Protein AF-A0A497UKN0-F1 (afdb_monomer_lite)

Structure (mmCIF, N/CA/C/O backbone):
data_AF-A0A497UKN0-F1
#
_entry.id   AF-A0A497UKN0-F1
#
loop_
_atom_site.group_PDB
_atom_site.id
_atom_site.type_symbol
_atom_site.label_atom_id
_atom_site.label_alt_id
_atom_site.label_comp_id
_atom_site.label_asym_id
_atom_site.label_entity_id
_atom_site.label_seq_id
_atom_site.pdbx_PDB_ins_code
_atom_site.Cartn_x
_atom_site.Cartn_y
_atom_site.Cartn_z
_atom_site.occupancy
_atom_site.B_iso_or_equiv
_atom_site.auth_seq_id
_atom_site.auth_comp_id
_atom_site.auth_asym_id
_atom_site.auth_atom_id
_atom_site.pdbx_PDB_model_num
ATOM 1 N N . MET A 1 1 ? -15.379 7.745 6.331 1.00 60.78 1 MET A N 1
ATOM 2 C CA . MET A 1 1 ? -13.934 7.688 6.648 1.00 60.78 1 MET A CA 1
ATOM 3 C C . MET A 1 1 ? -13.154 8.239 5.462 1.00 60.78 1 MET A C 1
ATOM 5 O O . MET A 1 1 ? -13.615 8.050 4.341 1.00 60.78 1 MET A O 1
ATOM 9 N N . ASN A 1 2 ? -12.064 8.986 5.671 1.00 81.62 2 ASN A N 1
ATOM 10 C CA . ASN A 1 2 ? -11.471 9.800 4.606 1.00 81.62 2 ASN A CA 1
ATOM 11 C C . ASN A 1 2 ? -10.388 9.037 3.817 1.00 81.62 2 ASN A C 1
ATOM 13 O O . ASN A 1 2 ? -9.240 8.953 4.238 1.00 81.62 2 ASN A O 1
ATOM 17 N N . LYS A 1 3 ? -10.741 8.515 2.634 1.00 83.06 3 LYS A N 1
ATOM 18 C CA . LYS A 1 3 ? -9.818 7.891 1.659 1.00 83.06 3 LYS A CA 1
ATOM 19 C C . LYS A 1 3 ? -8.525 8.694 1.450 1.00 83.06 3 LYS A C 1
ATOM 21 O O . LYS A 1 3 ? -7.458 8.110 1.279 1.00 83.06 3 LYS A O 1
ATOM 26 N N . GLN A 1 4 ? -8.621 10.022 1.453 1.00 83.62 4 GLN A N 1
ATOM 27 C CA . GLN A 1 4 ? -7.486 10.912 1.220 1.00 83.62 4 GLN A CA 1
ATOM 28 C C . GLN A 1 4 ? -6.443 10.833 2.345 1.00 83.62 4 GLN A C 1
ATOM 30 O O . GLN A 1 4 ? -5.248 10.893 2.076 1.00 83.62 4 GLN A O 1
ATOM 35 N N . GLU A 1 5 ? -6.883 10.622 3.585 1.00 85.88 5 GLU A N 1
ATOM 36 C CA . GLU A 1 5 ? -6.009 10.478 4.752 1.00 85.88 5 GLU A CA 1
ATOM 37 C C . GLU A 1 5 ? -5.166 9.199 4.672 1.00 85.88 5 GLU A C 1
ATOM 39 O O . GLU A 1 5 ? -3.950 9.237 4.862 1.00 85.88 5 GLU A O 1
ATOM 44 N N . ILE A 1 6 ? -5.792 8.075 4.303 1.00 85.88 6 ILE A N 1
ATOM 45 C CA . ILE A 1 6 ? -5.105 6.785 4.141 1.00 85.88 6 ILE A CA 1
ATOM 46 C C . ILE A 1 6 ? -4.059 6.871 3.026 1.00 85.88 6 ILE A C 1
ATOM 48 O O . ILE A 1 6 ? -2.923 6.431 3.203 1.00 85.88 6 ILE A O 1
ATOM 52 N N . LEU A 1 7 ? -4.428 7.468 1.889 1.00 85.62 7 LEU A N 1
ATOM 53 C CA . LEU A 1 7 ? -3.515 7.658 0.763 1.00 85.62 7 LEU A CA 1
ATOM 54 C C . LEU A 1 7 ? -2.307 8.516 1.155 1.00 85.62 7 LEU A C 1
ATOM 56 O O . LEU A 1 7 ? -1.176 8.129 0.865 1.00 85.62 7 LEU A O 1
ATOM 60 N N . GLN A 1 8 ? -2.532 9.620 1.873 1.00 85.31 8 GLN A N 1
ATOM 61 C CA . GLN A 1 8 ? -1.454 10.491 2.342 1.00 85.31 8 GLN A CA 1
ATOM 62 C C . GLN A 1 8 ? -0.530 9.774 3.337 1.00 85.31 8 GLN A C 1
ATOM 64 O O . GLN A 1 8 ? 0.691 9.913 3.261 1.00 85.31 8 GLN A O 1
ATOM 69 N N . LYS A 1 9 ? -1.091 8.969 4.250 1.00 86.38 9 LYS A N 1
ATOM 70 C CA . LYS A 1 9 ? -0.317 8.190 5.229 1.00 86.38 9 LYS A CA 1
ATOM 71 C C . LYS A 1 9 ? 0.576 7.153 4.550 1.00 86.38 9 LYS A C 1
ATOM 73 O O . LYS A 1 9 ? 1.764 7.070 4.864 1.00 86.38 9 LYS A O 1
ATOM 78 N N . VAL A 1 10 ? 0.019 6.395 3.603 1.00 85.25 10 VAL A N 1
ATOM 79 C CA . VAL A 1 10 ? 0.779 5.410 2.821 1.00 85.25 10 VAL A CA 1
ATOM 80 C C . VAL A 1 10 ? 1.878 6.096 2.020 1.00 85.25 10 VAL A C 1
ATOM 82 O O . VAL A 1 10 ? 3.016 5.635 2.036 1.00 85.25 10 VAL A O 1
ATOM 85 N N . GLN A 1 11 ? 1.575 7.219 1.373 1.00 80.69 11 GLN A N 1
ATOM 86 C CA . GLN A 1 11 ? 2.570 7.971 0.621 1.00 80.69 11 GLN A CA 1
ATOM 87 C C . GLN A 1 11 ? 3.738 8.422 1.508 1.00 80.69 11 GLN A C 1
ATOM 89 O O . GLN A 1 11 ? 4.884 8.111 1.200 1.00 80.69 11 GLN A O 1
ATOM 94 N N . ASN A 1 12 ? 3.455 9.090 2.630 1.00 84.00 12 ASN A N 1
ATOM 95 C CA . ASN A 1 12 ? 4.493 9.577 3.540 1.00 84.00 12 ASN A CA 1
ATOM 96 C C . ASN A 1 12 ? 5.399 8.434 4.024 1.00 84.00 12 ASN A C 1
ATOM 98 O O . ASN A 1 12 ? 6.612 8.600 4.136 1.00 84.00 12 ASN A O 1
ATOM 102 N N . PHE A 1 13 ? 4.825 7.257 4.290 1.00 84.19 13 PHE A N 1
ATOM 103 C CA . PHE A 1 13 ? 5.595 6.068 4.644 1.00 84.19 13 PHE A CA 1
ATOM 104 C C . PHE A 1 13 ? 6.523 5.608 3.508 1.00 84.19 13 PHE A C 1
ATOM 106 O O . PHE A 1 13 ? 7.712 5.379 3.747 1.00 84.19 13 PHE A O 1
ATOM 113 N N . LEU A 1 14 ? 5.999 5.496 2.283 1.00 78.56 14 LEU A N 1
ATOM 114 C CA . LEU A 1 14 ? 6.765 5.059 1.111 1.00 78.56 14 LEU A CA 1
ATOM 115 C C . LEU A 1 14 ? 7.847 6.066 0.696 1.00 78.56 14 LEU A C 1
ATOM 117 O O . LEU A 1 14 ? 8.887 5.645 0.202 1.00 78.56 14 LEU A O 1
ATOM 121 N N . ASP A 1 15 ? 7.627 7.363 0.914 1.00 76.25 15 ASP A N 1
ATOM 122 C CA . ASP A 1 15 ? 8.609 8.415 0.631 1.00 76.25 15 ASP A CA 1
ATOM 123 C C . ASP A 1 15 ? 9.731 8.435 1.698 1.00 76.25 15 ASP A C 1
ATOM 125 O O . ASP A 1 15 ? 10.900 8.673 1.380 1.00 76.25 15 ASP A O 1
ATOM 129 N N . ASN A 1 16 ? 9.401 8.130 2.964 1.00 75.12 16 ASN A N 1
ATOM 130 C CA . ASN A 1 16 ? 10.352 8.092 4.085 1.00 75.12 16 ASN A CA 1
ATOM 131 C C . ASN A 1 16 ? 11.227 6.835 4.101 1.00 75.12 16 ASN A C 1
ATOM 133 O O . ASN A 1 16 ? 12.443 6.910 4.321 1.00 75.12 16 ASN A O 1
ATOM 137 N N . LYS A 1 17 ? 10.636 5.658 3.870 1.00 69.38 17 LYS A N 1
ATOM 138 C CA . LYS A 1 17 ? 11.422 4.458 3.594 1.00 69.38 17 LYS A CA 1
ATOM 139 C C . LYS A 1 17 ? 12.043 4.709 2.226 1.00 69.38 17 LYS A C 1
ATOM 141 O O . LYS A 1 17 ? 11.346 4.628 1.232 1.00 69.38 17 LYS A O 1
ATOM 146 N N . LYS A 1 18 ? 13.345 5.017 2.161 1.00 54.78 18 LYS A N 1
ATOM 147 C CA . LYS A 1 18 ? 14.143 5.151 0.920 1.00 54.78 18 LYS A CA 1
ATOM 148 C C . LYS A 1 18 ? 14.189 3.835 0.115 1.00 54.78 18 LYS A C 1
ATOM 150 O O . LYS A 1 18 ? 15.261 3.316 -0.198 1.00 54.78 18 LYS A O 1
ATOM 155 N N . ILE A 1 19 ? 13.036 3.250 -0.194 1.00 58.59 19 ILE A N 1
ATOM 156 C CA . ILE A 1 19 ? 12.857 2.085 -1.038 1.00 58.59 19 ILE A CA 1
ATOM 157 C C . ILE A 1 19 ? 13.248 2.585 -2.420 1.00 58.59 19 ILE A C 1
ATOM 159 O O . ILE A 1 19 ? 12.504 3.324 -3.059 1.00 58.59 19 ILE A O 1
ATOM 163 N N . LYS A 1 20 ? 14.462 2.219 -2.851 1.00 47.97 20 LYS A N 1
ATOM 164 C CA . LYS A 1 20 ? 15.145 2.684 -4.076 1.00 47.97 20 LYS A CA 1
ATOM 165 C C . LYS A 1 20 ? 14.291 2.666 -5.354 1.00 47.97 20 LYS A C 1
ATOM 167 O O . LYS A 1 20 ? 14.684 3.271 -6.347 1.00 47.97 20 LYS A O 1
ATOM 172 N N . TYR A 1 21 ? 13.157 1.980 -5.332 1.00 51.34 21 TYR A N 1
ATOM 173 C CA . TYR A 1 21 ? 12.308 1.680 -6.473 1.00 51.34 21 TYR A CA 1
ATOM 174 C C . TYR A 1 21 ? 11.067 2.585 -6.587 1.00 51.34 21 TYR A C 1
ATOM 176 O O . TYR A 1 21 ? 10.394 2.545 -7.606 1.00 51.34 21 TYR A O 1
ATOM 184 N N . ILE A 1 22 ? 10.756 3.427 -5.593 1.00 53.31 22 ILE A N 1
ATOM 185 C CA . ILE A 1 22 ? 9.502 4.202 -5.571 1.00 53.31 22 ILE A CA 1
ATOM 186 C C . ILE A 1 22 ? 9.801 5.667 -5.899 1.00 53.31 22 ILE A C 1
ATOM 188 O O . ILE A 1 22 ? 10.025 6.482 -5.012 1.00 53.31 22 ILE A O 1
ATOM 192 N N . LYS A 1 23 ? 9.872 6.016 -7.190 1.00 48.81 23 LYS A N 1
ATOM 193 C CA . LYS A 1 23 ? 10.210 7.393 -7.607 1.00 48.81 23 LYS A CA 1
ATOM 194 C C . LYS A 1 23 ? 9.019 8.338 -7.796 1.00 48.81 23 LYS A C 1
ATOM 196 O O . LYS A 1 23 ? 9.268 9.535 -7.880 1.00 48.81 23 LYS A O 1
ATOM 201 N N . LYS A 1 24 ? 7.768 7.858 -7.864 1.00 50.66 24 LYS A N 1
ATOM 202 C CA . LYS A 1 24 ? 6.548 8.686 -8.033 1.00 50.66 24 LYS A CA 1
ATOM 203 C C . LYS A 1 24 ? 5.287 7.925 -7.584 1.00 50.66 24 LYS A C 1
ATOM 205 O O . LYS A 1 24 ? 4.570 7.404 -8.425 1.00 50.66 24 LYS A O 1
ATOM 210 N N . SER A 1 25 ? 5.041 7.796 -6.280 1.00 54.25 25 SER A N 1
ATOM 211 C CA . SER A 1 25 ? 3.978 6.924 -5.739 1.00 54.25 25 SER A CA 1
ATOM 212 C C . SER A 1 25 ? 2.552 7.478 -5.904 1.00 54.25 25 SER A C 1
ATOM 214 O O . SER A 1 25 ? 1.655 6.710 -6.237 1.00 54.25 25 SER A O 1
ATOM 216 N N . LEU A 1 26 ? 2.337 8.789 -5.727 1.00 49.41 26 LEU A N 1
ATOM 217 C CA . LEU A 1 26 ? 1.002 9.413 -5.625 1.00 49.41 26 LEU A CA 1
ATOM 218 C C . LEU A 1 26 ? 0.044 9.134 -6.787 1.00 49.41 26 LEU A C 1
ATOM 220 O O . LEU A 1 26 ? -1.086 8.711 -6.548 1.00 49.41 26 LEU A O 1
ATOM 224 N N . ASP A 1 27 ? 0.491 9.345 -8.027 1.00 52.66 27 ASP A N 1
ATOM 225 C CA . ASP A 1 27 ? -0.365 9.222 -9.219 1.00 52.66 27 ASP A CA 1
ATOM 226 C C . ASP A 1 27 ? -0.816 7.771 -9.484 1.00 52.66 27 ASP A C 1
ATOM 228 O O . ASP A 1 27 ? -1.688 7.529 -10.318 1.00 52.66 27 ASP A O 1
ATOM 232 N N . TYR A 1 28 ? -0.242 6.800 -8.764 1.00 58.81 28 TYR A N 1
ATOM 233 C CA . TYR A 1 28 ? -0.412 5.368 -9.013 1.00 58.81 28 TYR A CA 1
ATOM 234 C C . TYR A 1 28 ? -0.891 4.592 -7.781 1.00 58.81 28 TYR A C 1
ATOM 236 O O . TYR A 1 28 ? -0.938 3.360 -7.814 1.00 58.81 28 TYR A O 1
ATOM 244 N N . LEU A 1 29 ? -1.278 5.284 -6.700 1.00 67.56 29 LEU A N 1
ATOM 245 C CA . LEU A 1 29 ? -1.942 4.643 -5.567 1.00 67.56 29 LEU A CA 1
ATOM 246 C C . LEU A 1 29 ? -3.405 4.362 -5.921 1.00 67.56 29 LEU A C 1
ATOM 248 O O . LEU A 1 29 ? -4.241 5.265 -5.979 1.00 67.56 29 LEU A O 1
ATOM 252 N N . ALA A 1 30 ? -3.742 3.087 -6.101 1.00 73.56 30 ALA A N 1
ATOM 253 C CA . ALA A 1 30 ? -5.134 2.670 -6.206 1.00 73.56 30 ALA A CA 1
ATOM 254 C C . ALA A 1 30 ? -5.642 2.208 -4.837 1.00 73.56 30 ALA A C 1
ATOM 256 O O . ALA A 1 30 ? -5.154 1.234 -4.264 1.00 73.56 30 ALA A O 1
ATOM 257 N N . PHE A 1 31 ? -6.648 2.909 -4.319 1.00 73.62 31 PHE A N 1
ATOM 258 C CA . PHE A 1 31 ? -7.342 2.521 -3.097 1.00 73.62 31 PHE A CA 1
ATOM 259 C C . PHE A 1 31 ? -8.422 1.487 -3.414 1.00 73.62 31 PHE A C 1
ATOM 261 O O . PHE A 1 31 ? -9.322 1.750 -4.218 1.00 73.62 31 PHE A O 1
ATOM 268 N N . LYS A 1 32 ? -8.360 0.332 -2.755 1.00 71.38 32 LYS A N 1
ATOM 269 C CA . LYS A 1 32 ? -9.411 -0.680 -2.769 1.00 71.38 32 LYS A CA 1
ATOM 270 C C . LYS A 1 32 ? -9.945 -0.858 -1.357 1.00 71.38 32 LYS A C 1
ATOM 272 O O . LYS A 1 32 ? -9.254 -1.315 -0.454 1.00 71.38 32 LYS A O 1
ATOM 277 N N . GLU A 1 33 ? -11.211 -0.501 -1.202 1.00 57.19 33 GLU A N 1
ATOM 278 C CA . GLU A 1 33 ? -11.927 -0.526 0.074 1.00 57.19 33 GLU A CA 1
ATOM 279 C C . GLU A 1 33 ? -12.302 -1.954 0.504 1.00 57.19 33 GLU A C 1
ATOM 281 O O . GLU A 1 33 ? -12.547 -2.206 1.678 1.00 57.19 33 GLU A O 1
ATOM 286 N N . LYS A 1 34 ? -12.337 -2.890 -0.456 1.00 56.38 34 LYS A N 1
ATOM 287 C CA . LYS A 1 34 ? -12.607 -4.317 -0.256 1.00 56.38 34 LYS A CA 1
ATOM 288 C C . LYS A 1 34 ? -11.762 -5.129 -1.232 1.00 56.38 34 LYS A C 1
ATOM 290 O O . LYS A 1 34 ? -11.898 -4.983 -2.447 1.00 56.38 34 LYS A O 1
ATOM 295 N N . GLY A 1 35 ? -10.902 -5.993 -0.714 1.00 52.94 35 GLY A N 1
ATOM 296 C CA . GLY A 1 35 ? -10.184 -6.980 -1.508 1.00 52.94 35 GLY A CA 1
ATOM 297 C C . GLY A 1 35 ? -9.804 -8.174 -0.647 1.00 52.94 35 GLY A C 1
ATOM 298 O O . GLY A 1 35 ? -9.624 -8.042 0.559 1.00 52.94 35 GLY A O 1
ATOM 299 N N . LEU A 1 36 ? -9.720 -9.344 -1.272 1.00 53.69 36 LEU A N 1
ATOM 300 C CA . LEU A 1 36 ? -9.087 -10.506 -0.666 1.00 53.69 36 LEU A CA 1
ATOM 301 C C . LEU A 1 36 ? -7.581 -10.266 -0.675 1.00 53.69 36 LEU A C 1
ATOM 303 O O . LEU A 1 36 ? -6.981 -10.160 -1.749 1.00 53.69 36 LEU A O 1
ATOM 307 N N . VAL A 1 37 ? -6.977 -10.174 0.507 1.00 58.06 37 VAL A N 1
ATOM 308 C CA . VAL A 1 37 ? -5.533 -10.360 0.622 1.00 58.06 37 VAL A CA 1
ATOM 309 C C . VAL A 1 37 ? -5.239 -11.810 0.214 1.00 58.06 37 VAL A C 1
ATOM 311 O O . VAL A 1 37 ? -6.055 -12.710 0.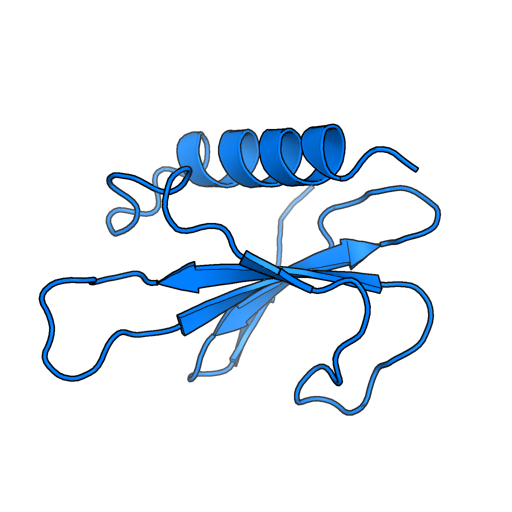423 1.00 58.06 37 VAL A O 1
ATOM 314 N N . ARG A 1 38 ? -4.107 -12.044 -0.460 1.00 53.94 38 ARG A N 1
ATOM 315 C CA . ARG A 1 38 ? -3.739 -13.350 -1.049 1.00 53.94 38 ARG A CA 1
ATOM 316 C C . ARG A 1 38 ? -3.656 -14.486 -0.008 1.00 53.94 38 ARG A C 1
ATOM 318 O O . ARG A 1 38 ? -3.644 -15.647 -0.397 1.00 53.94 38 ARG A O 1
ATOM 325 N N . ASP A 1 39 ? -3.615 -14.147 1.280 1.00 53.16 39 ASP A N 1
ATOM 326 C CA . ASP A 1 39 ? -3.625 -15.049 2.437 1.00 53.16 39 ASP A CA 1
ATOM 327 C C . ASP A 1 39 ? -5.042 -15.464 2.906 1.00 53.16 39 ASP A C 1
ATOM 329 O O . ASP A 1 39 ? -5.166 -16.318 3.779 1.00 53.16 39 ASP A O 1
ATOM 333 N N . GLY A 1 40 ? -6.112 -14.899 2.328 1.00 55.47 40 GLY A N 1
ATOM 334 C CA . GLY A 1 40 ? -7.508 -15.174 2.694 1.00 55.47 40 GLY A CA 1
ATOM 335 C C . GLY A 1 40 ? -8.106 -14.225 3.743 1.00 55.47 40 GLY A C 1
ATOM 336 O O . GLY A 1 40 ? -9.308 -14.308 4.024 1.00 55.47 40 GLY A O 1
ATOM 337 N N . THR A 1 41 ? -7.326 -13.287 4.287 1.00 57.00 41 THR A N 1
ATOM 338 C CA . THR A 1 41 ? -7.787 -12.341 5.312 1.00 57.00 41 THR A CA 1
ATOM 339 C C . THR A 1 41 ? -8.601 -11.210 4.665 1.00 57.00 41 THR A C 1
ATOM 341 O O . THR A 1 41 ? -8.158 -10.567 3.713 1.00 57.00 41 THR A O 1
ATOM 344 N N . THR A 1 42 ? -9.841 -10.989 5.128 1.00 54.41 42 THR A N 1
ATOM 345 C CA . THR A 1 42 ? -10.809 -10.068 4.475 1.00 54.41 42 THR A CA 1
ATOM 346 C C . THR A 1 42 ? -11.558 -9.114 5.401 1.00 54.41 42 THR A C 1
ATOM 348 O O . THR A 1 42 ? -12.263 -8.232 4.909 1.00 54.41 42 THR A O 1
ATOM 351 N N . LYS A 1 43 ? -11.457 -9.254 6.725 1.00 57.12 43 LYS A N 1
ATOM 352 C CA . LYS A 1 43 ? -12.200 -8.396 7.657 1.00 57.12 43 LYS A CA 1
ATOM 353 C C . LYS A 1 43 ? -11.285 -7.337 8.261 1.00 57.12 43 LYS A C 1
ATOM 355 O O . LYS A 1 43 ? -10.290 -7.680 8.881 1.00 57.12 43 LYS A O 1
ATOM 360 N N . GLY A 1 44 ? -11.672 -6.073 8.088 1.00 67.81 44 GLY A N 1
ATOM 361 C CA . GLY A 1 44 ? -11.093 -4.942 8.812 1.00 67.81 44 GLY A CA 1
ATOM 362 C C . GLY A 1 4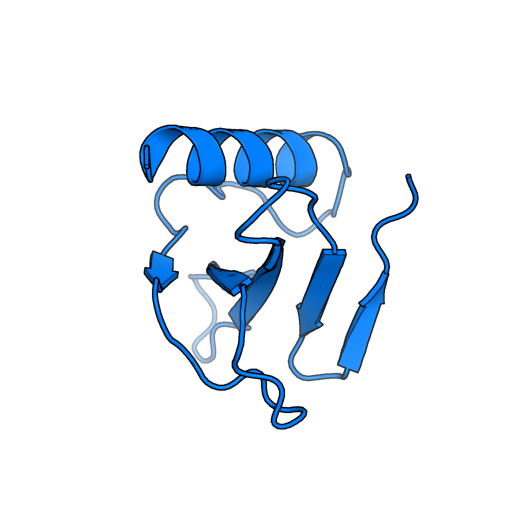4 ? -9.888 -4.264 8.155 1.00 67.81 44 GLY A C 1
ATOM 363 O O . GLY A 1 44 ? -9.039 -3.754 8.874 1.00 67.81 44 GLY A O 1
ATOM 364 N N . MET A 1 45 ? -9.761 -4.268 6.821 1.00 77.12 45 MET A N 1
ATOM 365 C CA . MET A 1 45 ? -8.574 -3.712 6.152 1.00 77.12 45 MET A CA 1
ATOM 366 C C . MET A 1 45 ? -8.904 -2.863 4.921 1.00 77.12 45 MET A C 1
ATOM 368 O O . MET A 1 45 ? -9.811 -3.175 4.148 1.00 77.12 45 MET A O 1
ATOM 372 N N . HIS A 1 46 ? -8.101 -1.825 4.707 1.00 83.62 46 HIS A N 1
ATOM 373 C CA . HIS A 1 46 ? -8.002 -1.062 3.472 1.00 83.62 46 HIS A CA 1
ATOM 374 C C . HIS A 1 46 ? -6.738 -1.449 2.710 1.00 83.62 46 HIS A C 1
ATOM 376 O O . HIS A 1 46 ? -5.673 -1.640 3.295 1.00 83.62 46 HIS A O 1
ATOM 382 N N . LEU A 1 47 ? -6.851 -1.540 1.387 1.00 84.62 47 LEU A N 1
ATOM 383 C CA . LEU A 1 47 ? -5.753 -1.946 0.522 1.00 84.62 47 LEU A CA 1
ATOM 384 C C . LEU A 1 47 ? -5.341 -0.778 -0.365 1.00 84.62 47 LEU A C 1
ATOM 386 O O . LEU A 1 47 ? -6.163 -0.225 -1.099 1.00 84.62 47 LEU A O 1
ATOM 390 N N . VAL A 1 48 ? -4.061 -0.426 -0.332 1.00 84.94 48 VAL A N 1
ATOM 391 C CA . VAL A 1 48 ? -3.492 0.606 -1.201 1.00 84.94 48 VAL A CA 1
ATOM 392 C C . VAL A 1 48 ? -2.458 -0.033 -2.114 1.00 84.94 48 VAL A C 1
ATOM 394 O O . VAL A 1 48 ? -1.392 -0.441 -1.663 1.00 84.94 48 VAL A O 1
ATOM 397 N N . THR A 1 49 ? -2.769 -0.152 -3.403 1.00 83.12 49 THR A N 1
ATOM 398 C CA . THR A 1 49 ? -1.871 -0.786 -4.378 1.00 83.12 49 THR A CA 1
ATOM 399 C C . THR A 1 49 ? -1.018 0.237 -5.109 1.00 83.12 49 THR A C 1
ATOM 401 O O . THR A 1 49 ? -1.539 1.295 -5.452 1.00 83.12 49 THR A O 1
ATOM 404 N N . TYR A 1 50 ? 0.230 -0.107 -5.419 1.00 78.31 50 TYR A N 1
ATOM 405 C CA . TYR A 1 50 ? 1.139 0.705 -6.234 1.00 78.31 50 TYR A CA 1
ATOM 406 C C . TYR A 1 50 ? 2.016 -0.178 -7.130 1.00 78.31 50 TYR A C 1
ATOM 408 O O . TYR A 1 50 ? 2.291 -1.330 -6.786 1.00 78.31 50 TYR A O 1
ATOM 416 N N . ASP A 1 51 ? 2.469 0.370 -8.257 1.00 74.12 51 ASP A N 1
ATOM 417 C CA . ASP A 1 51 ? 3.368 -0.310 -9.195 1.00 74.12 51 ASP A CA 1
ATOM 418 C C . ASP A 1 51 ? 4.816 0.197 -9.016 1.00 74.12 51 ASP A C 1
ATOM 420 O O . ASP A 1 51 ? 5.043 1.396 -8.841 1.00 74.12 51 ASP A O 1
ATOM 424 N N . LEU A 1 52 ? 5.805 -0.709 -9.024 1.00 68.31 52 LEU A N 1
ATOM 425 C CA . LEU A 1 52 ? 7.229 -0.364 -8.848 1.00 68.31 52 LE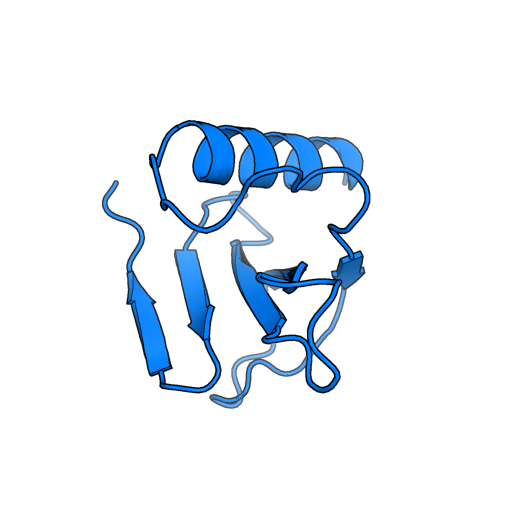U A CA 1
ATOM 426 C C . LEU A 1 52 ? 7.902 0.150 -10.127 1.00 68.31 52 LEU A C 1
ATOM 428 O O . LEU A 1 52 ? 8.760 1.026 -10.061 1.00 68.31 52 LEU A O 1
ATOM 432 N N . ASP A 1 53 ? 7.532 -0.404 -11.280 1.00 65.50 53 ASP A N 1
ATOM 433 C CA . ASP A 1 53 ? 8.064 0.003 -12.579 1.00 65.50 53 ASP A CA 1
ATOM 434 C C . ASP A 1 53 ? 6.928 0.084 -13.593 1.00 65.50 53 ASP A C 1
ATOM 436 O O . ASP A 1 53 ? 6.434 -0.923 -14.096 1.00 65.50 53 ASP A O 1
ATOM 440 N N . PHE A 1 54 ? 6.498 1.312 -13.863 1.00 58.94 54 PHE A N 1
ATOM 441 C CA . PHE A 1 54 ? 5.413 1.611 -14.792 1.00 58.94 54 PHE A CA 1
ATOM 442 C C . PHE A 1 54 ? 5.845 1.534 -16.263 1.00 58.94 54 PHE A C 1
ATOM 444 O O . PHE A 1 54 ? 4.992 1.599 -17.145 1.00 58.94 54 PHE A O 1
ATOM 451 N N . LYS A 1 55 ? 7.155 1.459 -16.542 1.00 60.12 55 LYS A N 1
ATOM 452 C CA . LYS A 1 55 ? 7.691 1.358 -17.907 1.00 60.12 55 LYS A CA 1
ATOM 453 C C . LYS A 1 55 ? 8.036 -0.073 -18.301 1.00 60.12 55 LYS A C 1
ATOM 455 O O . LYS A 1 55 ? 8.377 -0.298 -19.459 1.00 60.12 55 LYS A O 1
ATOM 460 N N . ALA A 1 56 ? 7.973 -1.012 -17.363 1.00 62.62 56 ALA A N 1
ATOM 461 C CA . ALA A 1 56 ? 8.149 -2.421 -17.656 1.00 62.62 56 ALA A CA 1
ATOM 462 C C . ALA A 1 56 ? 6.904 -2.977 -18.359 1.00 62.62 56 ALA A C 1
ATOM 464 O O . ALA A 1 56 ? 5.777 -2.675 -17.969 1.00 62.62 56 ALA A O 1
ATOM 465 N N . ASP A 1 57 ? 7.110 -3.870 -19.329 1.00 64.06 57 ASP A N 1
ATOM 466 C CA . ASP A 1 57 ? 6.027 -4.617 -19.989 1.00 6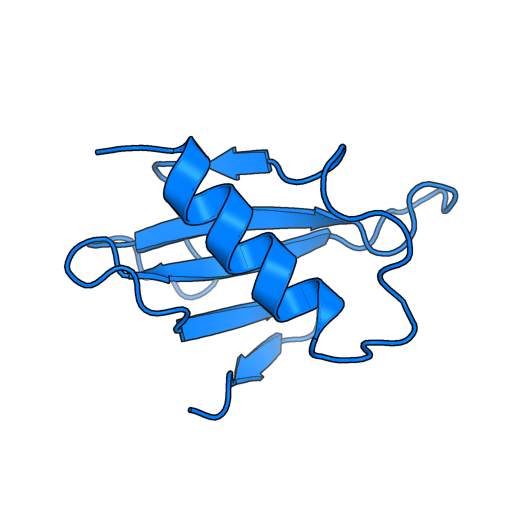4.06 57 ASP A CA 1
ATOM 467 C C . ASP A 1 57 ? 5.191 -5.447 -18.992 1.00 64.06 57 ASP A C 1
ATOM 469 O O . ASP A 1 57 ? 4.047 -5.810 -19.264 1.00 64.06 57 ASP A O 1
ATOM 473 N N . PHE A 1 58 ? 5.750 -5.715 -17.805 1.00 64.69 58 PHE A N 1
ATOM 474 C CA . PHE A 1 58 ? 5.104 -6.419 -16.702 1.00 64.69 58 PHE A CA 1
ATOM 475 C C . PHE A 1 58 ? 5.288 -5.634 -15.392 1.00 64.69 58 PHE A C 1
ATOM 477 O O . PHE A 1 58 ? 6.270 -5.857 -14.677 1.00 64.69 58 PHE A O 1
ATOM 484 N N . PRO A 1 59 ? 4.372 -4.705 -15.054 1.00 67.56 59 PRO A N 1
ATOM 485 C CA . PRO A 1 59 ? 4.496 -3.899 -13.848 1.00 67.56 59 PRO A CA 1
ATOM 486 C C . PRO A 1 59 ? 4.365 -4.768 -12.595 1.00 67.56 59 PRO A C 1
ATOM 488 O O . PRO A 1 59 ? 3.399 -5.515 -12.406 1.00 67.56 59 PRO A O 1
ATOM 491 N N . VAL A 1 60 ? 5.353 -4.655 -11.709 1.00 72.62 60 VAL A N 1
ATOM 492 C CA . VAL A 1 60 ? 5.345 -5.329 -10.410 1.00 72.62 60 VAL A CA 1
ATOM 493 C C . VAL A 1 60 ? 4.434 -4.560 -9.458 1.00 72.62 60 VAL A C 1
ATOM 495 O O . VAL A 1 60 ? 4.754 -3.438 -9.062 1.00 72.62 60 VAL A O 1
ATOM 498 N N . LYS A 1 61 ? 3.312 -5.184 -9.081 1.00 77.44 61 LYS A N 1
ATOM 499 C CA . LYS A 1 61 ? 2.296 -4.597 -8.202 1.00 77.44 61 LYS A CA 1
ATOM 500 C C . LYS A 1 61 ? 2.483 -5.006 -6.750 1.00 77.44 61 LYS A C 1
ATOM 502 O O . LYS A 1 61 ? 2.538 -6.194 -6.429 1.00 77.44 61 LYS A O 1
ATOM 507 N N . HIS A 1 62 ? 2.522 -4.016 -5.872 1.00 83.00 62 HIS A N 1
ATOM 508 C CA . HIS A 1 62 ? 2.565 -4.175 -4.425 1.00 83.00 62 HIS A CA 1
ATOM 509 C C . HIS A 1 62 ? 1.266 -3.667 -3.796 1.00 83.00 62 HIS A C 1
ATOM 511 O O . HIS A 1 62 ? 0.542 -2.873 -4.396 1.00 83.00 62 HIS A O 1
ATOM 517 N N . THR A 1 63 ? 0.955 -4.133 -2.586 1.00 85.38 63 THR A N 1
ATOM 518 C CA . THR A 1 63 ? -0.228 -3.698 -1.829 1.00 85.38 63 THR A CA 1
ATOM 519 C C . THR A 1 63 ? 0.145 -3.400 -0.390 1.00 85.38 63 THR A C 1
ATOM 521 O O . THR A 1 63 ? 0.594 -4.292 0.318 1.00 85.38 63 THR A O 1
ATOM 524 N N . VAL A 1 64 ? -0.067 -2.168 0.055 1.00 86.50 64 VAL A N 1
ATOM 525 C CA . VAL A 1 64 ? 0.009 -1.799 1.468 1.00 86.50 64 VAL A CA 1
ATOM 526 C C . VAL A 1 64 ? -1.318 -2.146 2.127 1.00 86.50 64 VAL A C 1
ATOM 528 O O . VAL A 1 64 ? -2.378 -1.727 1.652 1.00 86.50 64 VAL A O 1
ATOM 531 N N . VAL A 1 65 ? -1.250 -2.921 3.203 1.00 86.94 65 VAL A N 1
ATOM 532 C CA . VAL A 1 65 ? -2.402 -3.282 4.026 1.00 86.94 65 VAL A CA 1
ATOM 533 C C . VAL A 1 65 ? -2.490 -2.310 5.193 1.00 86.94 65 VAL A C 1
ATOM 535 O O . VAL A 1 65 ? -1.510 -2.092 5.909 1.00 86.94 65 VAL A O 1
ATOM 538 N N . VAL A 1 66 ? -3.663 -1.709 5.353 1.00 86.44 66 VAL A N 1
ATOM 539 C CA . VAL A 1 66 ? -3.955 -0.717 6.385 1.00 86.44 66 VAL A CA 1
ATOM 540 C C . VAL A 1 66 ? -5.131 -1.214 7.208 1.00 86.44 66 VAL A C 1
ATOM 542 O O . VAL A 1 66 ? -6.151 -1.599 6.644 1.00 86.44 66 VAL A O 1
ATOM 545 N N . ASP A 1 67 ? -5.004 -1.198 8.525 1.00 84.75 67 ASP A N 1
ATOM 546 C CA . ASP A 1 67 ? -6.086 -1.556 9.438 1.00 84.75 67 ASP A CA 1
ATOM 547 C C . ASP A 1 67 ? -7.239 -0.537 9.333 1.00 84.75 67 ASP A C 1
ATOM 549 O O . ASP A 1 67 ? -7.018 0.674 9.278 1.00 84.75 67 ASP A O 1
ATOM 553 N N . SER A 1 68 ? -8.485 -1.005 9.244 1.00 82.06 68 SER A N 1
ATOM 554 C CA . SER A 1 68 ? -9.643 -0.120 9.057 1.00 82.06 68 SER A CA 1
ATOM 555 C C . SER A 1 68 ? -10.155 0.530 10.345 1.00 82.06 68 SER A C 1
ATOM 557 O O . SER A 1 68 ? -10.927 1.481 10.265 1.00 82.06 68 SER A O 1
ATOM 559 N N . GLU A 1 69 ? -9.771 0.020 11.516 1.00 82.50 69 GLU A N 1
ATOM 560 C CA . GLU A 1 69 ? -10.213 0.532 12.817 1.00 82.50 69 GLU A CA 1
ATOM 561 C C . GLU A 1 69 ? -9.255 1.602 13.347 1.00 82.50 69 GLU A C 1
ATOM 563 O O . GLU A 1 69 ? -9.692 2.676 13.762 1.00 82.50 69 GLU A O 1
ATOM 568 N N . ASN A 1 70 ? -7.948 1.326 13.309 1.00 85.56 70 ASN A N 1
ATOM 569 C CA . ASN A 1 70 ? -6.915 2.192 13.888 1.00 85.56 70 ASN A CA 1
ATOM 570 C C . ASN A 1 70 ? -6.022 2.888 12.841 1.00 85.56 70 ASN A C 1
ATOM 572 O O . ASN A 1 70 ? -5.167 3.704 13.199 1.00 85.56 70 ASN A O 1
ATOM 576 N N . LEU A 1 71 ? -6.226 2.599 11.549 1.00 82.50 71 LEU A N 1
ATOM 577 C CA . LEU A 1 71 ? -5.460 3.154 10.431 1.00 82.50 71 LEU A CA 1
ATOM 578 C C . LEU A 1 71 ? -3.952 2.838 10.478 1.00 82.50 71 LEU A C 1
ATOM 580 O O . LEU A 1 71 ? -3.177 3.513 9.792 1.00 82.50 71 LEU A O 1
ATOM 584 N N . GLU A 1 72 ? -3.485 1.867 11.272 1.00 86.88 72 GLU A N 1
ATOM 585 C CA . GLU A 1 72 ? -2.084 1.427 11.267 1.00 86.88 72 GLU A CA 1
ATOM 586 C C . GLU A 1 72 ? -1.716 0.780 9.928 1.00 86.88 72 GLU A C 1
ATOM 588 O O . GLU A 1 72 ? -2.477 0.012 9.338 1.00 86.88 72 GLU A O 1
ATOM 593 N N . LEU A 1 73 ? -0.509 1.090 9.449 1.00 87.06 73 LEU A N 1
ATOM 594 C CA . LEU A 1 73 ? 0.085 0.381 8.322 1.00 87.06 73 LEU A CA 1
ATOM 595 C C . LEU A 1 73 ? 0.611 -0.955 8.848 1.00 87.06 73 LEU A C 1
ATOM 597 O O . LEU A 1 73 ? 1.460 -0.963 9.735 1.00 87.06 73 LEU A O 1
ATOM 601 N N . MET A 1 74 ? 0.108 -2.067 8.319 1.00 86.12 7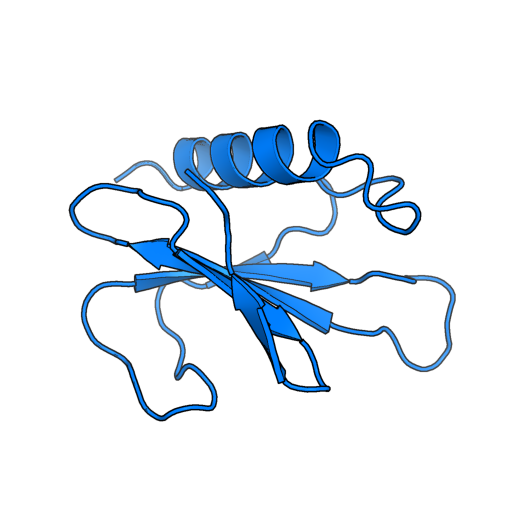4 MET A N 1
ATOM 602 C CA . MET A 1 74 ? 0.416 -3.395 8.853 1.00 86.12 74 MET A CA 1
ATOM 603 C C . MET A 1 74 ? 1.626 -4.019 8.149 1.00 86.12 74 MET A C 1
ATOM 605 O O . MET A 1 74 ? 2.646 -4.311 8.767 1.00 86.12 74 MET A O 1
ATOM 609 N N . TYR A 1 75 ? 1.518 -4.231 6.837 1.00 84.44 75 TYR A N 1
ATOM 610 C CA . TYR A 1 75 ? 2.552 -4.863 6.014 1.00 84.44 75 TYR A CA 1
ATOM 611 C C . TYR A 1 75 ? 2.356 -4.522 4.532 1.00 84.44 75 TYR A C 1
ATOM 613 O O . TYR A 1 75 ? 1.299 -4.035 4.115 1.00 84.44 75 TYR A O 1
ATOM 621 N N . ILE A 1 76 ? 3.380 -4.788 3.718 1.00 85.06 76 ILE A N 1
ATOM 622 C CA . ILE A 1 76 ? 3.310 -4.683 2.255 1.00 85.06 76 ILE A CA 1
ATOM 623 C C . ILE A 1 76 ? 3.305 -6.083 1.651 1.00 85.06 76 ILE A C 1
ATOM 625 O O . ILE A 1 76 ? 4.249 -6.843 1.837 1.00 85.06 76 ILE A O 1
ATOM 629 N N . VAL A 1 77 ? 2.287 -6.408 0.864 1.00 82.56 77 VAL A N 1
ATOM 630 C CA . VAL A 1 77 ? 2.242 -7.614 0.033 1.00 82.56 77 VAL A CA 1
ATOM 631 C C . VAL A 1 77 ? 2.966 -7.355 -1.284 1.00 82.56 77 VAL A C 1
ATOM 633 O O . VAL A 1 77 ? 2.701 -6.369 -1.974 1.00 82.56 77 VAL A O 1
ATOM 636 N N . THR A 1 78 ? 3.847 -8.277 -1.651 1.00 79.31 78 THR A N 1
ATOM 637 C CA . THR A 1 78 ? 4.605 -8.298 -2.905 1.00 79.31 78 THR A CA 1
ATOM 638 C C . THR A 1 78 ? 4.320 -9.605 -3.655 1.00 79.31 78 THR A C 1
ATOM 640 O O . THR A 1 78 ? 3.801 -10.558 -3.063 1.00 79.31 78 THR A O 1
ATOM 643 N N . PRO A 1 79 ? 4.688 -9.734 -4.940 1.00 75.75 79 PRO A N 1
ATOM 644 C CA . PRO A 1 79 ? 4.571 -11.015 -5.638 1.00 75.75 79 PRO A CA 1
ATOM 645 C C . PRO A 1 79 ? 5.357 -12.160 -4.983 1.00 75.75 79 PRO A C 1
ATOM 647 O O . PRO A 1 79 ? 4.974 -13.320 -5.143 1.00 75.75 79 PRO A O 1
ATOM 650 N N . HIS A 1 80 ? 6.419 -11.831 -4.239 1.00 76.06 80 HIS A N 1
ATOM 651 C CA . HIS A 1 80 ? 7.358 -12.776 -3.634 1.00 76.06 80 HIS A CA 1
ATOM 652 C C . HIS A 1 80 ? 7.082 -13.083 -2.152 1.00 76.06 80 HIS A C 1
ATOM 654 O O . HIS A 1 80 ? 7.785 -13.903 -1.572 1.00 76.06 80 HIS A O 1
ATOM 660 N N . GLY A 1 81 ? 6.086 -12.447 -1.528 1.00 78.19 81 GLY A N 1
ATOM 661 C CA . GLY A 1 81 ? 5.806 -12.597 -0.096 1.00 78.19 81 GLY A CA 1
ATOM 662 C C . GLY A 1 81 ? 5.276 -11.307 0.521 1.00 78.19 81 GLY A C 1
ATOM 663 O O . GLY A 1 81 ? 4.612 -10.523 -0.158 1.00 78.19 81 GLY A O 1
ATOM 664 N N . TYR A 1 82 ? 5.594 -11.056 1.789 1.00 79.75 82 TYR A N 1
ATOM 665 C CA . TYR A 1 82 ? 5.235 -9.822 2.485 1.00 79.75 82 TYR A CA 1
ATOM 666 C C . TYR A 1 82 ? 6.458 -9.164 3.133 1.00 79.75 82 TYR A C 1
ATOM 668 O O . TYR A 1 82 ? 7.465 -9.817 3.400 1.00 79.75 82 TYR A O 1
ATOM 676 N N . ILE A 1 83 ? 6.368 -7.855 3.347 1.00 82.06 83 ILE A N 1
ATOM 677 C CA . ILE A 1 83 ? 7.369 -7.031 4.021 1.00 82.06 83 ILE A CA 1
ATOM 678 C C . ILE A 1 83 ? 6.702 -6.449 5.264 1.00 82.06 83 ILE A C 1
ATOM 680 O O . ILE A 1 83 ? 5.709 -5.726 5.145 1.00 82.06 83 ILE A O 1
ATOM 684 N N . GLU A 1 84 ? 7.238 -6.761 6.441 1.00 82.00 84 GLU A N 1
ATOM 685 C CA . GLU A 1 84 ? 6.774 -6.180 7.702 1.00 82.00 84 GLU A CA 1
ATOM 686 C C . GLU A 1 84 ? 7.140 -4.694 7.790 1.00 82.00 84 GLU A C 1
ATOM 688 O O . GLU A 1 84 ? 8.203 -4.255 7.332 1.00 82.00 84 GLU A O 1
ATOM 693 N N . ILE A 1 85 ? 6.236 -3.904 8.367 1.00 80.62 85 ILE A N 1
ATOM 694 C CA . ILE A 1 85 ? 6.461 -2.486 8.628 1.00 80.62 85 ILE A CA 1
ATOM 695 C C . ILE A 1 85 ? 6.893 -2.355 10.089 1.00 80.62 85 ILE A C 1
ATOM 697 O O . ILE A 1 85 ? 6.077 -2.468 10.997 1.00 80.62 85 ILE A O 1
ATOM 701 N N . GLU A 1 86 ? 8.194 -2.155 10.311 1.00 69.50 86 GLU A N 1
ATOM 702 C CA . GLU A 1 86 ? 8.728 -1.833 11.641 1.00 69.50 86 GLU A CA 1
ATOM 703 C C . GLU A 1 86 ? 8.075 -0.545 12.170 1.00 69.50 86 GLU A C 1
ATOM 705 O O . GLU A 1 86 ? 7.980 0.442 11.430 1.00 69.50 86 GLU A O 1
ATOM 710 N N . LYS A 1 87 ? 7.606 -0.596 13.424 1.00 60.12 87 LYS A N 1
ATOM 711 C CA . LYS A 1 87 ? 6.941 0.511 14.127 1.00 60.12 87 LYS A CA 1
ATOM 712 C C . LYS A 1 87 ? 7.926 1.577 14.594 1.00 60.12 87 LYS A C 1
ATOM 714 O O . LYS A 1 87 ? 9.030 1.199 15.043 1.00 60.12 87 LYS A O 1
#

Foldseek 3Di:
DDPVVLLVVVVVLVVVPPPVQCPDWNVFWDKDQFDQDPVRDTP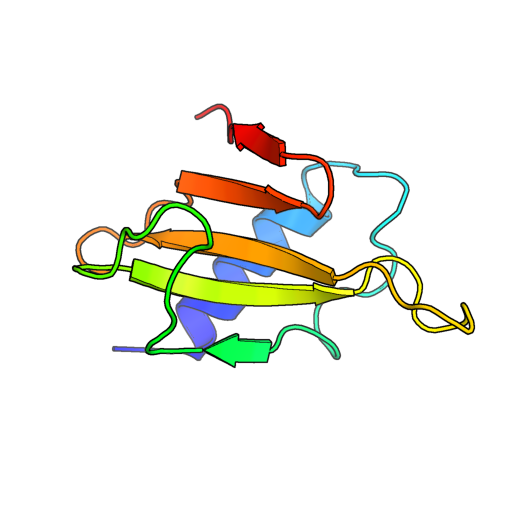FWIKTKGWRDPPDPDTWIKIFIAGNPPRDGAWIDGPVGIGGDDD

Organism: NCBI:txid428988

pLDDT: mean 72.0, std 12.66, range [47.97, 87.06]

Radius of gyration: 12.38 Å; chains: 1; bounding box: 29×26×34 Å

Secondary structure (DSSP, 8-state):
--HHHHHHHHHHHHHHTT-TT-S--GGG-EEESS---TTS--SSEEEEEEES-TTSSS--EEEEEEETTT--EEEEEETTEEEE---

Sequence (87 aa):
MNKQEILQKVQNFLDNKKIKYIKKSLDYLAFKEKGLVRDGTTKGMHLVTYDLDFKADFPVKHTVVVDSENLELMYIVTPHGYIEIEK